Protein AF-A0A7X5WQJ9-F1 (afdb_monomer)

Mean predicted aligned error: 14.43 Å

Solvent-accessible surface area (backbone atoms only — not comparable to full-atom values): 5707 Å² total; per-residue (Å²): 127,61,80,89,72,81,58,79,88,80,57,68,65,79,74,71,46,84,78,75,80,83,66,74,75,75,74,74,73,67,89,59,76,87,72,59,87,83,62,52,69,70,40,80,42,80,42,97,90,77,42,73,28,31,31,67,42,80,45,80,44,73,56,96,90,42,78,42,55,22,42,35,31,39,42,85,85,89,45,73,45,77,44,80,112

pLDDT: mean 82.67, std 13.86, range [51.97, 97.69]

Sequence (85 aa):
MSPEFGIGVVGEQQIAGRRRAHRTARRRLGAADPGYKDLEPGDYVVHHHHGIGRFEGLVHRDIAGVERDYLLVAYHGEDRLYVPT

Secondary structure (DSSP, 8-state):
--GGG------HHHHH--------------S---S-T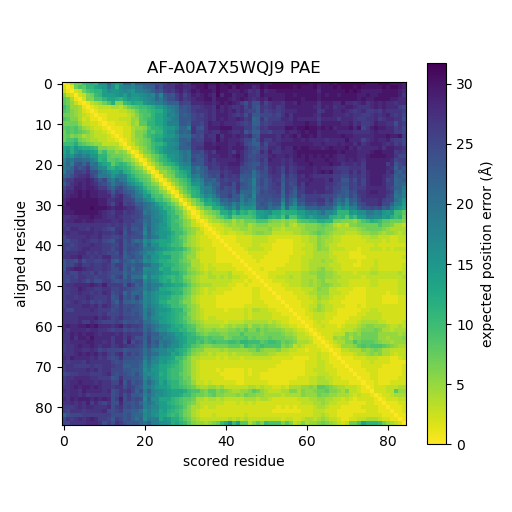TPPTT-EEEETTTEEEEEEEEEEEEETTEEEEEEEEE-STT-EEEEE-

Radius of gyration: 26.14 Å; Cα contacts (8 Å, |Δi|>4): 99; chains: 1; bounding box: 27×78×36 Å

Structure (mmCIF, N/CA/C/O backbone):
data_AF-A0A7X5WQJ9-F1
#
_entry.id   AF-A0A7X5WQJ9-F1
#
loop_
_atom_site.group_PDB
_atom_site.id
_atom_site.type_symbol
_atom_site.label_atom_id
_atom_site.label_alt_id
_atom_site.label_comp_id
_atom_site.label_asym_id
_atom_site.label_entity_id
_atom_site.label_seq_id
_atom_site.pdbx_PDB_ins_code
_atom_site.Cartn_x
_atom_site.Cartn_y
_atom_site.Cartn_z
_atom_site.occupancy
_atom_site.B_iso_or_equiv
_atom_site.auth_seq_id
_atom_site.auth_comp_id
_atom_site.auth_asym_id
_atom_site.auth_atom_id
_atom_site.pdbx_PDB_model_num
ATOM 1 N N . MET A 1 1 ? 4.854 -58.316 -11.529 1.00 55.31 1 MET A N 1
ATOM 2 C CA . MET A 1 1 ? 5.346 -58.938 -12.775 1.00 55.31 1 MET A CA 1
ATOM 3 C C . MET A 1 1 ? 4.952 -60.396 -12.720 1.00 55.31 1 MET A C 1
ATOM 5 O O . MET A 1 1 ? 5.279 -61.033 -11.729 1.00 55.31 1 MET A O 1
ATOM 9 N N . SER A 1 2 ? 4.213 -60.872 -13.716 1.00 51.97 2 SER A N 1
ATOM 10 C CA . SER A 1 2 ? 3.861 -62.286 -13.874 1.00 51.97 2 SER A CA 1
ATOM 11 C C . SER A 1 2 ? 4.999 -62.972 -14.639 1.00 51.97 2 SER A C 1
ATOM 13 O O . SER A 1 2 ? 5.152 -62.696 -15.830 1.00 51.97 2 SER A O 1
ATOM 15 N N . PRO A 1 3 ? 5.862 -63.779 -13.990 1.00 59.47 3 PRO A N 1
ATOM 16 C CA . PRO A 1 3 ? 7.093 -64.292 -14.603 1.00 59.47 3 PRO A CA 1
ATOM 17 C C . PRO A 1 3 ? 6.844 -65.346 -15.688 1.00 59.47 3 PRO A C 1
ATOM 19 O O . PRO A 1 3 ? 7.750 -65.670 -16.446 1.00 59.47 3 PRO A O 1
ATOM 22 N N . GLU A 1 4 ? 5.624 -65.875 -15.772 1.00 61.25 4 GLU A N 1
ATOM 23 C CA . GLU A 1 4 ? 5.271 -66.971 -16.675 1.00 61.25 4 GLU A CA 1
ATOM 24 C C . GLU A 1 4 ? 5.096 -66.555 -18.148 1.00 61.25 4 GLU A C 1
ATOM 26 O O . GLU A 1 4 ? 5.171 -67.406 -19.028 1.00 61.25 4 GLU A O 1
ATOM 31 N N . PHE A 1 5 ? 4.932 -65.258 -18.444 1.00 63.28 5 PHE A N 1
ATOM 32 C CA . PHE A 1 5 ? 4.689 -64.760 -19.811 1.00 63.28 5 PHE A CA 1
ATOM 33 C C . PHE A 1 5 ? 5.831 -63.916 -20.398 1.00 63.28 5 PHE A C 1
ATOM 35 O O . PHE A 1 5 ? 5.695 -63.391 -21.498 1.00 63.28 5 PHE A O 1
ATOM 42 N N . GLY A 1 6 ? 6.953 -63.752 -19.686 1.00 72.69 6 GLY A N 1
ATOM 43 C CA . GLY A 1 6 ? 8.131 -63.027 -20.190 1.00 72.69 6 GLY A CA 1
ATOM 44 C C . GLY A 1 6 ? 7.921 -61.532 -20.480 1.00 72.69 6 GLY A C 1
ATOM 45 O O . GLY A 1 6 ? 8.792 -60.904 -21.077 1.00 72.69 6 GLY A O 1
ATOM 46 N N . ILE A 1 7 ? 6.795 -60.943 -20.062 1.00 74.19 7 ILE A N 1
ATOM 47 C CA . ILE A 1 7 ? 6.468 -59.536 -20.322 1.00 74.19 7 ILE A CA 1
ATOM 48 C C . ILE A 1 7 ? 6.484 -58.737 -19.018 1.00 74.19 7 ILE A C 1
ATOM 50 O O . ILE A 1 7 ? 5.848 -59.089 -18.022 1.00 74.19 7 ILE A O 1
ATOM 54 N N . GLY A 1 8 ? 7.203 -57.616 -19.049 1.00 84.19 8 GLY A N 1
ATOM 55 C CA . GLY A 1 8 ? 7.206 -56.605 -18.001 1.00 84.19 8 GLY A CA 1
ATOM 56 C C . GLY A 1 8 ? 6.413 -55.372 -18.418 1.00 84.19 8 GLY A C 1
ATOM 57 O O . GLY A 1 8 ? 6.629 -54.840 -19.502 1.00 84.19 8 GLY A O 1
ATOM 58 N N . 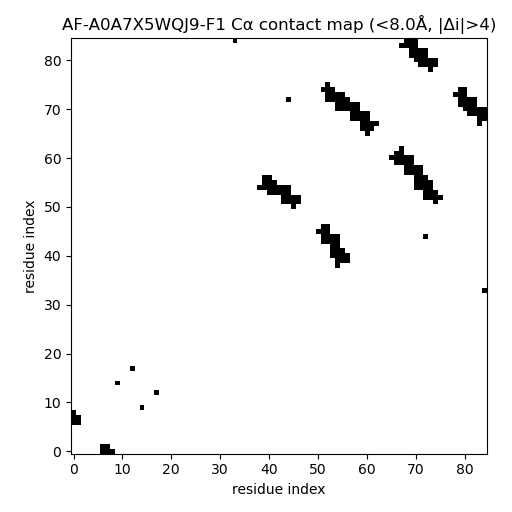VAL A 1 9 ? 5.532 -54.885 -17.543 1.00 80.38 9 VAL A N 1
ATOM 59 C CA . VAL A 1 9 ? 4.897 -53.569 -17.697 1.00 80.38 9 VAL A CA 1
ATOM 60 C C . VAL A 1 9 ? 5.676 -52.560 -16.864 1.00 80.38 9 VAL A C 1
ATOM 62 O O . VAL A 1 9 ? 5.894 -52.775 -15.669 1.00 80.38 9 VAL A O 1
ATOM 65 N N . VAL A 1 10 ? 6.092 -51.470 -17.507 1.00 81.62 10 VAL A N 1
ATOM 66 C CA . VAL A 1 10 ? 6.795 -50.356 -16.870 1.00 81.62 10 VAL A CA 1
ATOM 67 C C . VAL A 1 10 ? 5.992 -49.082 -17.111 1.00 81.62 10 VAL A C 1
ATOM 69 O O . VAL A 1 10 ? 5.818 -48.653 -18.248 1.00 81.62 10 VAL A O 1
ATOM 72 N N . GLY A 1 11 ? 5.476 -48.500 -16.032 1.00 79.94 11 GLY A N 1
ATOM 73 C CA . GLY A 1 11 ? 4.788 -47.213 -16.043 1.00 79.94 11 GLY A CA 1
ATOM 74 C C . GLY A 1 11 ? 5.746 -46.040 -15.835 1.00 79.94 11 GLY A C 1
ATOM 75 O O . GLY A 1 11 ? 6.863 -46.203 -15.344 1.00 79.94 11 GLY A O 1
ATOM 76 N N . GLU A 1 12 ? 5.281 -44.831 -16.151 1.00 80.12 12 GLU A N 1
ATOM 77 C CA . GLU A 1 12 ? 6.063 -43.585 -16.094 1.00 80.12 12 GLU A CA 1
ATOM 78 C C . GLU A 1 12 ? 6.844 -43.408 -14.780 1.00 80.12 12 GLU A C 1
ATOM 80 O O . GLU A 1 12 ? 8.030 -43.097 -14.800 1.00 80.12 12 GLU A O 1
ATOM 85 N N . GLN A 1 13 ? 6.223 -43.691 -13.634 1.00 76.50 13 GLN A N 1
ATOM 86 C CA . GLN A 1 13 ? 6.828 -43.513 -12.306 1.00 76.50 13 GLN A CA 1
ATOM 87 C C . GLN A 1 13 ? 8.054 -44.409 -12.058 1.00 76.50 13 GLN A C 1
ATOM 89 O O . GLN A 1 13 ? 8.905 -44.085 -11.228 1.00 76.50 13 GLN A O 1
ATOM 94 N N . GLN A 1 14 ? 8.148 -45.540 -12.764 1.00 78.12 14 GLN A N 1
ATOM 95 C CA . GLN A 1 14 ? 9.279 -46.468 -12.683 1.00 78.12 14 GLN A CA 1
ATOM 96 C C . GLN A 1 14 ? 10.461 -46.002 -13.548 1.00 78.12 14 GLN A C 1
ATOM 98 O O . GLN A 1 14 ? 11.589 -46.408 -13.288 1.00 78.12 14 GLN A O 1
ATOM 103 N N . ILE A 1 15 ? 10.211 -45.134 -14.537 1.00 76.62 15 ILE A N 1
ATOM 104 C CA . ILE A 1 15 ? 11.227 -44.559 -15.434 1.00 76.62 15 ILE A CA 1
ATOM 105 C C . ILE A 1 15 ? 11.670 -43.185 -14.924 1.00 76.62 15 ILE A C 1
ATOM 107 O O . ILE A 1 15 ? 12.860 -42.911 -14.803 1.00 76.62 15 ILE A O 1
ATOM 111 N N . ALA A 1 16 ? 10.711 -42.318 -14.601 1.00 76.62 16 ALA A N 1
ATOM 112 C CA . ALA A 1 16 ? 10.956 -40.937 -14.197 1.00 76.62 16 ALA A CA 1
ATOM 113 C C . ALA A 1 16 ? 11.411 -40.805 -12.732 1.00 76.62 16 ALA A C 1
ATOM 115 O O . ALA A 1 16 ? 11.930 -39.758 -12.337 1.00 76.62 16 ALA A O 1
ATOM 116 N N . GLY A 1 17 ? 11.227 -41.858 -11.926 1.00 71.50 17 GLY A N 1
ATOM 117 C CA . GLY A 1 17 ? 11.510 -41.853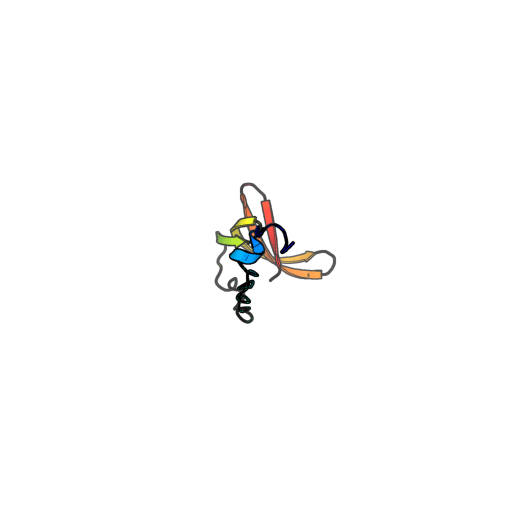 -10.493 1.00 71.50 17 GLY A CA 1
ATOM 118 C C . GLY A 1 17 ? 10.642 -40.857 -9.709 1.00 71.50 17 GLY A C 1
ATOM 119 O O . GLY A 1 17 ? 9.863 -40.077 -10.254 1.00 71.50 17 GLY A O 1
ATOM 120 N N . ARG A 1 18 ? 10.768 -40.850 -8.374 1.00 69.88 18 ARG A N 1
ATOM 121 C CA . ARG A 1 18 ? 10.112 -39.822 -7.549 1.00 69.88 18 ARG A CA 1
ATOM 122 C C . ARG A 1 18 ? 10.775 -38.470 -7.808 1.00 69.88 18 ARG A C 1
ATOM 124 O O . ARG A 1 18 ? 11.924 -38.264 -7.413 1.00 69.88 18 ARG A O 1
ATOM 131 N N . ARG A 1 19 ? 10.028 -37.523 -8.383 1.00 65.38 19 ARG A N 1
ATOM 132 C CA . ARG A 1 19 ? 10.418 -36.107 -8.439 1.00 65.38 19 ARG A CA 1
ATOM 133 C C . ARG A 1 19 ? 10.703 -35.628 -7.012 1.00 65.38 19 ARG A C 1
ATOM 135 O O . ARG A 1 19 ? 9.783 -35.451 -6.215 1.00 65.38 19 ARG A O 1
ATOM 142 N N . ARG A 1 20 ? 11.976 -35.418 -6.664 1.00 65.50 20 ARG A N 1
ATOM 143 C CA . ARG A 1 20 ? 12.309 -34.645 -5.463 1.00 65.50 20 ARG A CA 1
ATOM 144 C C . ARG A 1 20 ? 11.824 -33.230 -5.730 1.00 65.50 20 ARG A C 1
ATOM 146 O O . ARG A 1 20 ? 12.281 -32.595 -6.678 1.00 65.50 20 ARG A O 1
ATOM 153 N N . ALA A 1 21 ? 10.882 -32.751 -4.926 1.00 65.06 21 ALA A N 1
ATOM 154 C CA . ALA A 1 21 ? 10.512 -31.350 -4.956 1.00 65.06 21 ALA A CA 1
ATOM 155 C C . ALA A 1 21 ? 11.760 -30.550 -4.566 1.00 65.06 21 ALA A C 1
ATOM 157 O O . ALA A 1 21 ? 12.101 -30.462 -3.388 1.00 65.06 21 ALA A O 1
ATOM 158 N N . HIS A 1 22 ? 12.469 -29.992 -5.547 1.00 64.44 22 HIS A N 1
ATOM 159 C CA . HIS A 1 22 ? 13.496 -28.993 -5.289 1.00 64.44 22 HIS A CA 1
ATOM 160 C C . HIS A 1 22 ? 12.784 -27.693 -4.915 1.00 64.44 22 HIS A C 1
ATOM 162 O O . HIS A 1 22 ? 12.695 -26.744 -5.692 1.00 64.44 22 HIS A O 1
ATOM 168 N N . ARG A 1 23 ? 12.186 -27.675 -3.724 1.00 63.50 23 ARG A N 1
ATOM 169 C CA . ARG A 1 23 ? 11.657 -26.451 -3.153 1.00 63.50 23 ARG A CA 1
ATOM 170 C C . ARG A 1 23 ? 12.808 -25.808 -2.406 1.00 63.50 23 ARG A C 1
ATOM 172 O O . ARG A 1 23 ? 13.001 -26.055 -1.221 1.00 63.50 23 ARG A O 1
ATOM 179 N N . THR A 1 24 ? 13.586 -24.991 -3.112 1.00 63.31 24 THR A N 1
ATOM 180 C CA . THR A 1 24 ? 14.448 -24.017 -2.450 1.00 63.31 24 THR A CA 1
ATOM 181 C C . THR A 1 24 ? 13.517 -23.191 -1.574 1.00 63.31 24 THR A C 1
ATOM 183 O O . THR A 1 24 ? 12.646 -22.482 -2.086 1.00 63.31 24 THR A O 1
ATOM 186 N N . ALA A 1 25 ? 13.612 -23.346 -0.254 1.00 65.75 25 ALA A N 1
ATOM 187 C CA . ALA A 1 25 ? 12.928 -22.443 0.651 1.00 65.75 25 ALA A CA 1
ATOM 188 C C . ALA A 1 25 ? 13.413 -21.042 0.275 1.00 65.75 25 ALA A C 1
ATOM 190 O O .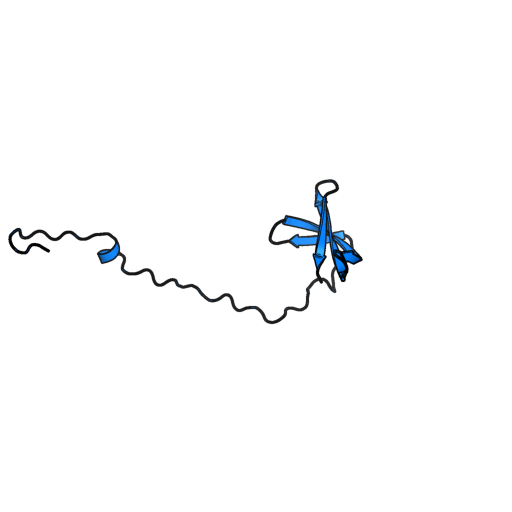 ALA A 1 25 ? 14.604 -20.749 0.399 1.00 65.75 25 ALA A O 1
ATOM 191 N N . ARG A 1 26 ? 12.521 -20.205 -0.276 1.00 65.81 26 ARG A N 1
ATOM 192 C CA . ARG A 1 26 ? 12.822 -18.789 -0.478 1.00 65.81 26 ARG A CA 1
ATOM 193 C C . ARG A 1 26 ? 13.275 -18.287 0.881 1.00 65.81 26 ARG A C 1
ATOM 195 O O . ARG A 1 26 ? 12.488 -18.297 1.829 1.00 65.81 26 ARG A O 1
ATOM 202 N N . ARG A 1 27 ? 14.557 -17.929 0.980 1.00 60.88 27 ARG A N 1
ATOM 203 C CA . ARG A 1 27 ? 15.112 -17.260 2.148 1.00 60.88 27 ARG A CA 1
ATOM 204 C C . ARG A 1 27 ? 14.171 -16.095 2.414 1.00 60.88 27 ARG A C 1
ATOM 206 O O . ARG A 1 27 ? 14.028 -15.237 1.545 1.00 60.88 27 ARG A O 1
ATOM 213 N N . ARG A 1 28 ? 13.464 -16.116 3.550 1.00 62.34 28 ARG A N 1
ATOM 214 C CA . ARG A 1 28 ? 12.783 -14.921 4.043 1.00 62.34 28 ARG A CA 1
ATOM 215 C C . ARG A 1 28 ? 13.914 -13.922 4.216 1.00 62.34 2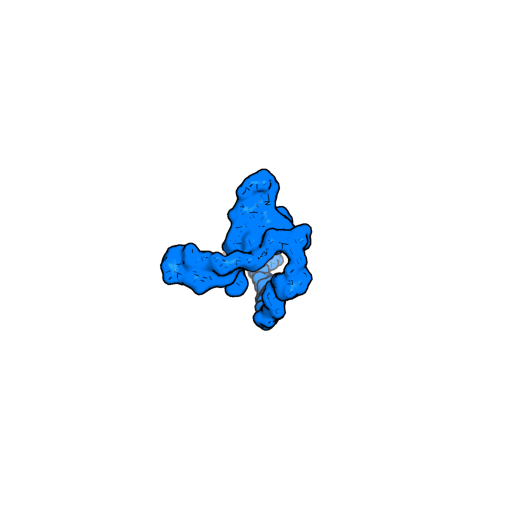8 ARG A C 1
ATOM 217 O O . ARG A 1 28 ? 14.735 -14.092 5.112 1.00 62.34 28 ARG A O 1
ATOM 224 N N . LEU A 1 29 ? 14.055 -13.013 3.253 1.00 60.88 29 LEU A N 1
ATOM 225 C CA . LEU A 1 29 ? 14.923 -11.858 3.399 1.00 60.88 29 LEU A CA 1
ATOM 226 C C . LEU A 1 29 ? 14.448 -11.223 4.705 1.00 60.88 29 LEU A C 1
ATOM 228 O O . LEU A 1 29 ? 13.266 -10.902 4.832 1.00 60.88 29 LEU A O 1
ATOM 232 N N . GLY A 1 30 ? 15.317 -11.271 5.720 1.00 55.38 30 GLY A N 1
ATOM 233 C CA . GLY A 1 30 ? 15.012 -10.781 7.060 1.00 55.38 30 GLY A CA 1
ATOM 234 C C . GLY A 1 30 ? 14.465 -9.370 6.961 1.00 55.38 30 GLY A C 1
ATOM 235 O O . GLY A 1 30 ? 14.895 -8.676 6.046 1.00 55.38 30 GLY A O 1
ATOM 236 N N . ALA A 1 31 ? 13.507 -9.040 7.841 1.00 56.19 31 ALA A N 1
ATOM 237 C CA . ALA A 1 31 ? 12.762 -7.779 7.917 1.00 56.19 31 ALA A CA 1
ATOM 238 C C . ALA A 1 31 ? 13.424 -6.687 7.073 1.00 56.19 31 ALA A C 1
ATOM 240 O O . ALA A 1 31 ? 14.316 -5.982 7.545 1.00 56.19 31 ALA A O 1
ATOM 241 N N . ALA A 1 32 ? 13.076 -6.676 5.782 1.00 56.81 32 ALA A N 1
ATOM 242 C CA . ALA A 1 32 ? 13.613 -5.691 4.872 1.00 56.81 32 ALA A CA 1
ATOM 243 C C . ALA A 1 32 ? 13.168 -4.344 5.427 1.00 56.81 32 ALA A C 1
ATOM 245 O O . ALA A 1 32 ? 12.054 -4.247 5.957 1.00 56.81 32 ALA A O 1
ATOM 246 N N . ASP A 1 33 ? 14.036 -3.336 5.343 1.00 64.31 33 ASP A N 1
ATOM 247 C CA . ASP A 1 33 ? 13.569 -1.972 5.538 1.00 64.31 33 ASP A CA 1
ATOM 248 C C . ASP A 1 33 ? 12.275 -1.814 4.719 1.00 64.31 33 ASP A C 1
ATOM 250 O O . ASP A 1 33 ? 12.237 -2.311 3.586 1.00 64.31 33 ASP A O 1
ATOM 254 N N . PRO A 1 34 ? 11.199 -1.255 5.302 1.00 68.38 34 PRO A N 1
ATOM 255 C CA . PRO A 1 34 ? 9.876 -1.314 4.703 1.00 68.38 34 PRO A CA 1
ATOM 256 C C . PRO A 1 34 ? 9.789 -0.794 3.261 1.00 68.38 34 PRO A C 1
ATOM 258 O O . PRO A 1 34 ? 8.753 -0.960 2.620 1.00 68.38 34 PRO A O 1
ATOM 261 N N . GLY A 1 35 ? 10.840 -0.137 2.754 1.00 78.62 35 GLY A N 1
ATOM 262 C CA . GLY A 1 35 ? 10.992 0.286 1.366 1.00 78.62 35 GLY A CA 1
ATOM 263 C C . GLY A 1 35 ? 10.118 1.482 1.015 1.00 78.62 35 GLY A C 1
ATOM 264 O O . GLY A 1 35 ? 10.366 2.141 0.016 1.00 78.62 35 GLY A O 1
ATOM 265 N N . TYR A 1 36 ? 9.126 1.790 1.853 1.00 81.69 36 TYR A N 1
ATOM 266 C CA . TYR A 1 36 ? 8.229 2.919 1.675 1.00 81.69 36 TYR A CA 1
ATOM 267 C C . TYR A 1 36 ? 8.772 4.236 2.237 1.00 81.69 36 TYR A C 1
ATOM 269 O O . TYR A 1 36 ? 8.191 5.281 1.970 1.00 81.69 36 TYR A O 1
ATOM 277 N N . LYS A 1 37 ? 9.843 4.210 3.043 1.00 87.06 37 LYS A N 1
ATOM 278 C CA . LYS A 1 37 ? 10.378 5.418 3.701 1.00 87.06 37 LYS A CA 1
ATOM 279 C C . LYS A 1 37 ? 10.934 6.442 2.717 1.00 87.06 37 LYS A C 1
ATOM 281 O O . LYS A 1 37 ? 10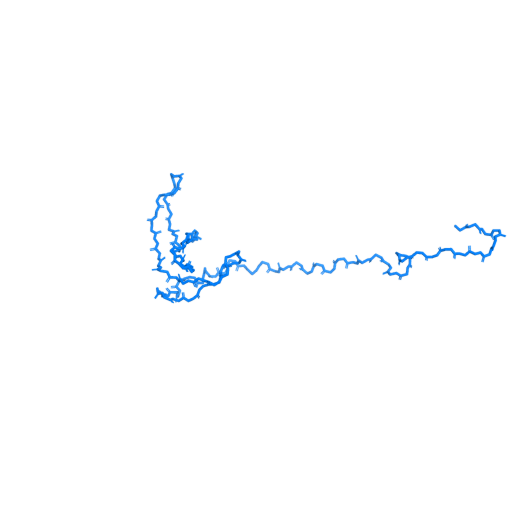.887 7.630 3.010 1.00 87.06 37 LYS A O 1
ATOM 286 N N . ASP A 1 38 ? 11.422 5.963 1.580 1.00 89.00 38 ASP A N 1
ATOM 287 C CA . ASP A 1 38 ? 12.003 6.789 0.525 1.00 89.00 38 ASP A CA 1
ATOM 288 C C . ASP A 1 38 ? 10.987 7.113 -0.586 1.00 89.00 38 ASP A C 1
ATOM 290 O O . ASP A 1 38 ? 11.367 7.698 -1.594 1.00 89.00 38 ASP A O 1
ATOM 294 N N . LEU A 1 39 ? 9.715 6.710 -0.437 1.00 92.62 39 LEU A N 1
ATOM 295 C CA . LEU A 1 39 ? 8.681 6.998 -1.432 1.00 92.62 39 LEU A CA 1
ATOM 296 C C . LEU A 1 39 ? 8.179 8.434 -1.300 1.00 92.62 39 LEU A C 1
ATOM 298 O O . LEU A 1 39 ? 7.766 8.874 -0.223 1.00 92.62 39 LEU A O 1
ATOM 302 N N . GLU A 1 40 ? 8.100 9.117 -2.434 1.00 95.56 40 GLU A N 1
ATOM 303 C CA . GLU A 1 40 ? 7.464 10.419 -2.566 1.00 95.56 40 GLU A CA 1
ATOM 304 C C . GLU A 1 40 ? 6.077 10.274 -3.215 1.00 95.56 40 GLU A C 1
ATOM 306 O O . GLU A 1 40 ? 5.865 9.410 -4.077 1.00 95.56 40 GLU A O 1
ATOM 311 N N . PRO A 1 41 ? 5.082 11.098 -2.829 1.00 96.38 41 PRO A N 1
ATOM 312 C CA . PRO A 1 41 ? 3.786 11.100 -3.494 1.00 96.38 41 PRO A CA 1
ATOM 313 C C . PRO A 1 41 ? 3.938 11.266 -5.010 1.00 96.38 41 PRO A C 1
ATOM 315 O O . PRO A 1 41 ? 4.520 12.230 -5.503 1.00 96.38 41 PRO A O 1
ATOM 318 N N . GLY A 1 42 ? 3.373 10.325 -5.757 1.00 96.25 42 GLY A N 1
ATOM 319 C CA . GLY A 1 42 ? 3.498 10.236 -7.202 1.00 96.25 42 GLY A CA 1
ATOM 320 C C . GLY A 1 42 ? 4.370 9.079 -7.687 1.00 96.25 42 GLY A C 1
ATOM 321 O O . GLY A 1 42 ? 4.257 8.750 -8.873 1.00 96.25 42 GLY A O 1
ATOM 322 N N . ASP A 1 43 ? 5.153 8.447 -6.812 1.00 96.94 43 ASP A N 1
ATOM 323 C CA . ASP A 1 43 ? 5.974 7.283 -7.142 1.00 96.94 43 ASP A CA 1
ATOM 324 C C . ASP A 1 43 ? 5.136 6.052 -7.493 1.00 96.94 43 ASP A C 1
ATOM 326 O O . ASP A 1 43 ? 4.031 5.840 -6.983 1.00 96.94 43 ASP A O 1
ATOM 330 N N . TYR A 1 44 ? 5.675 5.209 -8.375 1.00 95.88 44 TYR A N 1
ATOM 331 C CA . TYR A 1 44 ? 5.039 3.950 -8.747 1.00 95.88 44 TYR A CA 1
ATOM 332 C C . TYR A 1 44 ? 5.383 2.840 -7.757 1.00 95.88 44 TYR A C 1
ATOM 334 O O . TYR A 1 44 ? 6.546 2.600 -7.440 1.00 95.88 44 TYR A O 1
ATOM 342 N N . VAL A 1 45 ? 4.360 2.100 -7.339 1.00 94.00 45 VAL A N 1
ATOM 343 C CA . VAL A 1 45 ? 4.469 0.979 -6.402 1.00 94.00 45 VAL A CA 1
ATOM 344 C C . VAL A 1 45 ? 3.881 -0.269 -7.042 1.00 94.00 45 VAL A C 1
ATOM 346 O O . VAL A 1 45 ? 2.853 -0.213 -7.714 1.00 94.00 45 VAL A O 1
ATOM 349 N N . VAL A 1 46 ? 4.516 -1.419 -6.817 1.00 94.12 46 VAL A N 1
ATOM 350 C CA . VAL A 1 46 ? 4.008 -2.716 -7.276 1.00 94.12 46 VAL A CA 1
ATOM 351 C C . VAL A 1 46 ? 3.433 -3.485 -6.096 1.00 94.12 46 VAL A C 1
ATOM 353 O O . VAL A 1 46 ? 4.164 -3.956 -5.226 1.00 94.12 46 VAL A O 1
ATOM 356 N N . HIS A 1 47 ? 2.118 -3.673 -6.094 1.00 91.81 47 HIS A N 1
ATOM 357 C CA . HIS A 1 47 ? 1.449 -4.557 -5.156 1.00 91.81 47 HIS A CA 1
ATOM 358 C C . HIS A 1 47 ? 1.288 -5.957 -5.756 1.00 91.81 47 HIS A C 1
ATOM 360 O O . HIS A 1 47 ? 0.742 -6.131 -6.843 1.00 91.81 47 HIS A O 1
ATOM 366 N N . HIS A 1 48 ? 1.691 -6.984 -5.010 1.00 90.12 48 HIS A N 1
ATOM 367 C CA . HIS A 1 48 ? 1.692 -8.378 -5.470 1.00 90.12 48 HIS A CA 1
ATOM 368 C C . HIS A 1 48 ? 0.342 -8.903 -5.996 1.00 90.12 48 HIS A C 1
ATOM 370 O O . HIS A 1 48 ? 0.334 -9.747 -6.888 1.00 90.12 48 HIS A O 1
ATOM 376 N N . HIS A 1 49 ? -0.784 -8.422 -5.458 1.00 91.56 49 HIS A N 1
ATOM 377 C CA . HIS A 1 49 ? -2.128 -8.807 -5.914 1.00 91.56 49 HIS A CA 1
ATOM 378 C C . HIS A 1 49 ? -2.784 -7.822 -6.886 1.00 91.56 49 HIS A C 1
ATOM 380 O O . HIS A 1 49 ? -3.639 -8.240 -7.657 1.00 91.56 49 HIS A O 1
ATOM 386 N N . HIS A 1 50 ? -2.411 -6.540 -6.850 1.00 91.50 50 HIS A N 1
ATOM 387 C CA . HIS A 1 50 ? -3.146 -5.478 -7.556 1.00 91.50 50 HIS A CA 1
ATOM 388 C C . HIS A 1 50 ? -2.354 -4.884 -8.731 1.00 91.50 50 HIS A C 1
ATOM 390 O O . HIS A 1 50 ? -2.913 -4.163 -9.548 1.00 91.50 50 HIS A O 1
ATOM 396 N N . GLY A 1 51 ? -1.068 -5.219 -8.865 1.00 93.81 51 GLY A N 1
ATOM 397 C CA . GLY A 1 51 ? -0.216 -4.705 -9.931 1.00 93.81 51 GLY A CA 1
ATOM 398 C C . GLY A 1 51 ? 0.368 -3.334 -9.601 1.00 93.81 51 GLY A C 1
ATOM 399 O O . GLY A 1 51 ? 0.715 -3.063 -8.453 1.00 93.81 51 GLY A O 1
ATOM 400 N N . ILE A 1 52 ? 0.540 -2.501 -10.627 1.00 96.19 52 ILE A N 1
ATOM 401 C CA . ILE A 1 52 ? 1.191 -1.190 -10.522 1.00 96.19 52 ILE A CA 1
ATOM 402 C C . ILE A 1 52 ? 0.157 -0.140 -10.107 1.00 96.19 52 ILE A C 1
ATOM 404 O O . ILE A 1 52 ? -0.861 0.018 -10.779 1.00 96.19 52 ILE A O 1
ATOM 408 N N . GLY A 1 53 ? 0.450 0.589 -9.036 1.00 96.56 53 GLY A N 1
ATOM 409 C CA . GLY A 1 53 ? -0.308 1.749 -8.575 1.00 96.56 53 GLY A CA 1
ATOM 410 C C . GLY A 1 53 ? 0.605 2.945 -8.313 1.00 96.56 53 GLY A C 1
ATOM 411 O O . GLY A 1 53 ? 1.827 2.854 -8.459 1.00 96.56 53 GLY A O 1
ATOM 412 N N . ARG A 1 54 ? 0.007 4.071 -7.930 1.00 97.50 54 ARG A N 1
ATOM 413 C CA . ARG A 1 54 ? 0.699 5.322 -7.619 1.00 97.50 54 ARG A CA 1
ATOM 414 C C . ARG A 1 54 ? 0.558 5.645 -6.137 1.00 97.50 54 ARG A C 1
ATOM 416 O O . ARG A 1 54 ? -0.554 5.655 -5.618 1.00 97.50 54 ARG A O 1
ATOM 423 N N . PHE A 1 55 ? 1.670 5.882 -5.457 1.00 96.88 55 PHE A N 1
ATOM 424 C CA . PHE A 1 55 ? 1.676 6.264 -4.052 1.00 96.88 55 PHE A CA 1
ATOM 425 C C . PHE A 1 55 ? 1.124 7.683 -3.883 1.00 96.88 55 PHE A C 1
ATOM 427 O O . PHE A 1 55 ? 1.569 8.602 -4.563 1.00 96.88 55 PHE A O 1
ATOM 434 N N . GLU A 1 56 ? 0.157 7.870 -2.988 1.00 96.75 56 GLU A N 1
ATOM 435 C CA . GLU A 1 56 ? -0.430 9.183 -2.683 1.00 96.75 56 GLU A CA 1
ATOM 436 C C . GLU A 1 56 ? 0.054 9.752 -1.341 1.00 96.75 56 GLU A C 1
ATOM 438 O O . GLU A 1 56 ? -0.067 10.953 -1.111 1.00 96.75 56 GLU A O 1
ATOM 443 N N . GLY A 1 57 ? 0.617 8.919 -0.459 1.00 95.38 57 GLY A N 1
ATOM 444 C CA . GLY A 1 57 ? 1.124 9.340 0.848 1.00 95.38 57 GLY A CA 1
ATOM 445 C C . GLY A 1 57 ? 0.776 8.377 1.984 1.00 95.38 57 GLY A C 1
ATOM 446 O O . GLY A 1 57 ? 0.117 7.353 1.790 1.00 95.38 57 GLY A O 1
ATOM 447 N N . LEU A 1 58 ? 1.218 8.731 3.192 1.00 94.56 58 LEU A N 1
ATOM 448 C CA . LEU A 1 58 ? 0.801 8.078 4.434 1.00 94.56 58 LEU A CA 1
ATOM 449 C C . LEU A 1 58 ? -0.482 8.717 4.964 1.00 94.56 58 LEU A C 1
ATOM 451 O O . LEU A 1 58 ? -0.623 9.940 4.980 1.00 94.56 58 LEU A O 1
ATOM 455 N N . VAL A 1 59 ? -1.406 7.884 5.428 1.00 94.62 59 VAL A N 1
ATOM 456 C CA . VAL A 1 59 ? -2.677 8.316 6.011 1.00 94.62 59 VAL A CA 1
ATOM 457 C C . VAL A 1 59 ? -2.929 7.602 7.331 1.00 94.62 59 VAL A C 1
ATOM 459 O O . VAL A 1 59 ? -2.940 6.373 7.392 1.00 94.62 59 VAL A O 1
ATOM 462 N N . HIS A 1 60 ? -3.176 8.389 8.376 1.00 94.44 60 HIS A N 1
ATOM 463 C CA . HIS A 1 60 ? -3.597 7.891 9.680 1.00 94.44 60 HIS A CA 1
ATOM 464 C C . HIS A 1 60 ? -5.109 7.643 9.672 1.00 94.44 60 HIS A C 1
ATOM 466 O O . HIS A 1 60 ? -5.883 8.547 9.329 1.00 94.44 60 HIS A O 1
ATOM 472 N N . ARG A 1 61 ? -5.548 6.421 9.991 1.00 91.25 61 ARG A N 1
ATOM 473 C CA . ARG A 1 61 ? -6.970 6.045 9.981 1.00 91.25 61 ARG A CA 1
ATOM 474 C C . ARG A 1 61 ? -7.304 5.048 11.086 1.00 91.25 61 ARG A C 1
ATOM 476 O O . ARG A 1 61 ? -6.575 4.080 11.291 1.00 91.25 61 ARG A O 1
ATOM 483 N N . ASP A 1 62 ? -8.473 5.234 11.694 1.00 92.38 62 ASP A N 1
ATOM 484 C CA . ASP A 1 62 ? -9.175 4.168 12.406 1.00 92.38 62 ASP A CA 1
ATOM 485 C C . ASP A 1 62 ? -9.897 3.277 11.391 1.00 92.38 62 ASP A C 1
ATOM 487 O O . ASP A 1 62 ? -10.762 3.739 10.639 1.00 92.38 62 ASP A O 1
ATOM 491 N N . ILE A 1 63 ? -9.514 2.002 11.335 1.00 84.75 63 ILE A N 1
ATOM 492 C CA . ILE A 1 63 ? -10.211 0.990 10.540 1.00 84.75 63 ILE A CA 1
ATOM 493 C C . ILE A 1 63 ? -10.508 -0.189 11.456 1.00 84.75 63 ILE A C 1
ATOM 495 O O . ILE A 1 63 ? -9.601 -0.785 12.032 1.00 84.75 63 ILE A O 1
ATOM 499 N N . ALA A 1 64 ? -11.793 -0.532 11.570 1.00 86.31 64 ALA A N 1
ATOM 500 C CA . ALA A 1 64 ? -12.280 -1.590 12.453 1.00 86.31 64 ALA A CA 1
ATOM 501 C C . ALA A 1 64 ? -11.882 -1.398 13.936 1.00 86.31 64 ALA A C 1
ATOM 503 O O . ALA A 1 64 ? -11.630 -2.380 14.635 1.00 86.31 64 ALA A O 1
ATOM 504 N N . GLY A 1 65 ? -11.842 -0.146 14.417 1.00 90.06 65 GLY A N 1
ATOM 505 C CA . GLY A 1 65 ? -11.515 0.188 15.808 1.00 90.06 65 GLY A CA 1
ATOM 506 C C . GLY A 1 65 ? -10.027 0.090 16.144 1.00 90.06 65 GLY A C 1
ATOM 507 O O . GLY A 1 65 ? -9.670 -0.043 17.316 1.00 90.06 65 GLY A O 1
ATOM 508 N N . VAL A 1 66 ? -9.165 0.076 15.123 1.00 87.94 66 VAL A N 1
ATOM 509 C CA . VAL A 1 66 ? -7.713 0.100 15.279 1.00 87.94 66 VAL A CA 1
ATOM 510 C C . VAL A 1 66 ? -7.152 1.289 14.507 1.00 87.94 66 VAL A C 1
ATOM 512 O O . VAL A 1 66 ? -7.197 1.317 13.274 1.00 87.94 66 VAL A O 1
ATOM 515 N N . GLU A 1 67 ? -6.563 2.235 15.236 1.00 93.06 67 GLU A N 1
ATOM 516 C CA . GLU A 1 67 ? -5.816 3.348 14.653 1.00 93.06 67 GLU A CA 1
ATOM 517 C C . GLU A 1 67 ? -4.444 2.882 14.166 1.00 93.06 67 GLU A C 1
ATOM 519 O O . GLU A 1 67 ? -3.640 2.331 14.926 1.00 93.06 67 GLU A O 1
ATOM 524 N N . ARG A 1 68 ? -4.192 3.072 12.869 1.00 92.19 68 ARG A N 1
ATOM 525 C CA . ARG A 1 68 ? -2.948 2.696 12.191 1.00 92.19 68 ARG A CA 1
ATOM 526 C C . ARG A 1 68 ? -2.619 3.675 11.072 1.00 92.19 68 ARG A C 1
ATOM 528 O O . ARG A 1 68 ? -3.502 4.331 10.516 1.00 92.19 68 ARG A O 1
ATOM 535 N N . ASP A 1 69 ? -1.344 3.698 10.709 1.00 92.75 69 ASP A N 1
ATOM 536 C CA . ASP A 1 69 ? -0.875 4.338 9.488 1.00 92.75 69 ASP A CA 1
ATOM 537 C 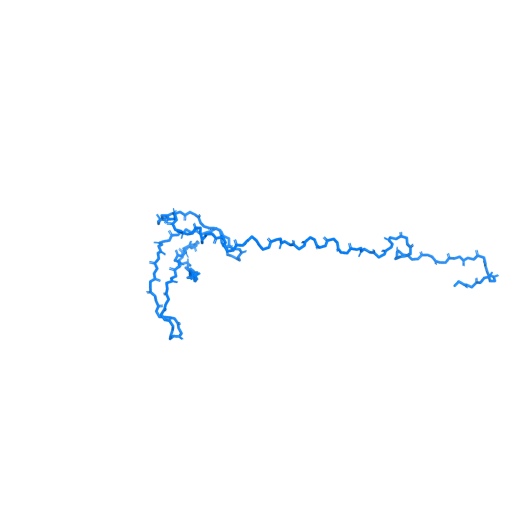C . ASP A 1 69 ? -0.965 3.364 8.307 1.00 92.75 69 ASP A C 1
ATOM 539 O O . ASP A 1 69 ? -0.703 2.162 8.428 1.00 92.75 69 ASP A O 1
ATOM 543 N N . TYR A 1 70 ? -1.360 3.898 7.155 1.00 94.06 70 TYR A N 1
ATOM 544 C CA . TYR A 1 70 ? -1.484 3.153 5.910 1.00 94.06 70 TYR A CA 1
ATOM 545 C C . TYR A 1 70 ? -0.819 3.919 4.769 1.00 94.06 70 TYR A C 1
ATOM 547 O O . TYR A 1 70 ? -0.924 5.143 4.687 1.00 94.06 70 TYR A O 1
ATOM 555 N N . LEU A 1 71 ? -0.194 3.193 3.845 1.00 94.69 71 LEU A N 1
ATOM 556 C CA . LEU A 1 71 ? 0.193 3.726 2.542 1.00 94.69 71 LEU A CA 1
ATOM 557 C C . LEU A 1 71 ? -1.052 3.784 1.661 1.00 94.69 71 LEU A C 1
ATOM 559 O O . LEU A 1 71 ? -1.691 2.755 1.417 1.00 94.69 71 LEU A O 1
ATOM 563 N N . LEU A 1 72 ? -1.381 4.973 1.171 1.00 96.44 72 LEU A N 1
ATOM 564 C CA . LEU A 1 72 ? -2.447 5.162 0.201 1.00 96.44 72 LEU A CA 1
ATOM 565 C C . LEU A 1 72 ? -1.891 4.972 -1.210 1.00 96.44 72 LEU A C 1
ATOM 567 O O . LEU A 1 72 ? -0.958 5.666 -1.615 1.00 96.44 72 LEU A O 1
ATOM 571 N N . VAL A 1 73 ? -2.458 4.023 -1.952 1.00 97.25 73 VAL A N 1
ATOM 572 C CA . VAL A 1 73 ? -2.059 3.721 -3.331 1.00 97.25 73 VAL A CA 1
ATOM 573 C C . VAL A 1 73 ? -3.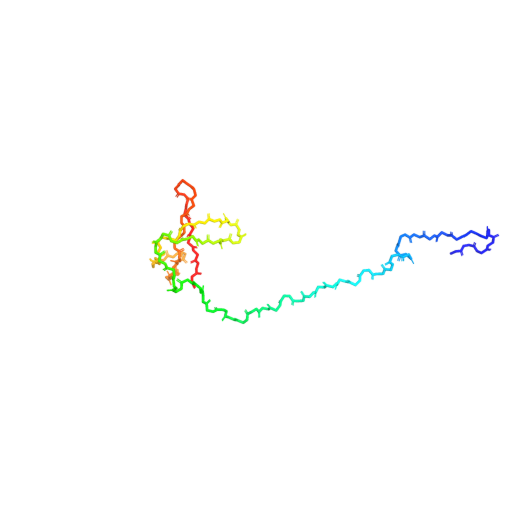271 3.828 -4.249 1.00 97.25 73 VAL A C 1
ATOM 575 O O . VAL A 1 73 ? -4.251 3.106 -4.063 1.00 97.25 73 VAL A O 1
ATOM 578 N N . ALA A 1 74 ? -3.190 4.703 -5.247 1.00 97.69 74 ALA A N 1
ATOM 579 C CA . ALA A 1 74 ? -4.198 4.862 -6.288 1.00 97.69 74 ALA A CA 1
ATOM 580 C C . ALA A 1 74 ? -3.923 3.934 -7.480 1.00 97.69 74 ALA A C 1
ATOM 582 O O . ALA A 1 74 ? -2.776 3.753 -7.900 1.00 97.69 74 ALA A O 1
ATOM 583 N N . TYR A 1 75 ? -4.986 3.368 -8.043 1.00 96.62 75 TYR A N 1
ATOM 584 C CA . TYR A 1 75 ? -4.965 2.570 -9.268 1.00 96.62 75 TYR A CA 1
ATOM 585 C C . TYR A 1 75 ? -5.758 3.280 -10.374 1.00 96.62 75 TYR A C 1
ATOM 587 O O . TYR A 1 75 ? -6.071 4.464 -10.275 1.00 96.62 75 TYR A O 1
ATOM 595 N N . HIS A 1 76 ? -6.019 2.586 -11.481 1.00 93.31 76 HIS A N 1
ATOM 596 C CA . HIS A 1 76 ? -6.763 3.146 -12.604 1.00 93.31 76 HIS A CA 1
ATOM 597 C C . HIS A 1 76 ? -8.175 3.596 -12.187 1.00 93.31 76 HIS A C 1
ATOM 599 O O . HIS A 1 76 ? -8.898 2.853 -11.530 1.00 93.31 76 HIS A O 1
ATOM 605 N N . GLY A 1 77 ? -8.594 4.781 -12.639 1.00 91.75 77 GLY A N 1
ATOM 606 C CA . GLY A 1 77 ? -9.888 5.359 -12.274 1.00 91.75 77 GLY A CA 1
ATOM 607 C C . GLY A 1 77 ? -9.848 5.997 -10.887 1.00 91.75 77 GLY A C 1
ATOM 608 O O . GLY A 1 77 ? -8.983 6.826 -10.623 1.00 91.75 77 GLY A O 1
ATOM 609 N N . GLU A 1 78 ? -10.794 5.623 -10.024 1.00 91.88 78 GLU A N 1
ATOM 610 C CA . GLU A 1 78 ? -10.911 6.143 -8.650 1.00 91.88 78 GLU A CA 1
ATOM 611 C C . GLU A 1 78 ? -10.614 5.075 -7.578 1.00 91.88 78 GLU A C 1
ATOM 613 O O . GLU A 1 78 ? -10.878 5.278 -6.391 1.00 91.88 78 GLU A O 1
ATOM 618 N N . ASP A 1 79 ? -10.040 3.938 -7.984 1.00 95.56 79 ASP A N 1
ATOM 619 C CA . ASP A 1 79 ? -9.721 2.824 -7.092 1.00 95.56 79 ASP A CA 1
ATOM 620 C C . ASP A 1 79 ? -8.531 3.158 -6.182 1.00 95.56 79 ASP A C 1
ATOM 622 O O . ASP A 1 79 ? -7.463 3.578 -6.639 1.00 95.56 79 ASP A O 1
ATOM 626 N N . ARG A 1 80 ? -8.691 2.922 -4.874 1.00 95.75 80 ARG A N 1
ATOM 627 C CA . ARG A 1 80 ? -7.663 3.174 -3.853 1.00 95.75 80 ARG A CA 1
ATOM 628 C C . ARG A 1 80 ? -7.478 1.975 -2.934 1.00 95.75 80 ARG A C 1
ATOM 630 O O . ARG A 1 80 ? -8.443 1.328 -2.533 1.00 95.75 80 ARG A O 1
ATOM 637 N N . LEU A 1 81 ? -6.230 1.721 -2.553 1.00 95.50 81 LEU A N 1
ATOM 638 C CA . LEU A 1 81 ? -5.836 0.669 -1.621 1.00 95.50 81 LEU A CA 1
ATOM 639 C C . LEU A 1 81 ? -5.091 1.270 -0.427 1.00 95.50 81 LEU A C 1
ATOM 641 O O . LEU A 1 81 ? -4.163 2.056 -0.606 1.00 95.50 81 LEU A O 1
ATOM 645 N N . TYR A 1 82 ? -5.465 0.843 0.778 1.00 94.50 82 TYR A N 1
ATOM 646 C CA . TYR A 1 82 ? -4.777 1.169 2.027 1.00 94.50 82 TYR A CA 1
ATOM 647 C C . TYR A 1 82 ? -3.892 -0.013 2.422 1.00 94.50 82 TYR A C 1
ATOM 649 O O . TYR A 1 82 ? -4.395 -1.056 2.843 1.00 94.50 82 TYR A O 1
ATOM 657 N N . VAL A 1 83 ? -2.577 0.126 2.260 1.00 91.75 83 VAL A N 1
ATOM 658 C CA . VAL A 1 83 ? -1.613 -0.923 2.618 1.00 91.75 83 VAL A CA 1
ATOM 659 C C . VAL A 1 83 ? -1.097 -0.653 4.034 1.00 91.75 83 VAL A C 1
ATOM 661 O O . VAL A 1 83 ? -0.543 0.421 4.259 1.00 91.75 83 VAL A O 1
ATOM 664 N N . PRO A 1 84 ? -1.264 -1.578 4.994 1.00 89.69 84 PRO A N 1
ATOM 665 C CA . PRO A 1 84 ? -0.732 -1.398 6.343 1.00 89.69 84 PRO A CA 1
ATOM 666 C C . PRO A 1 84 ? 0.797 -1.283 6.320 1.00 89.69 84 PRO A C 1
ATOM 668 O O . PRO A 1 84 ? 1.453 -2.123 5.695 1.00 89.69 84 PRO A O 1
ATOM 671 N N . THR A 1 85 ? 1.342 -0.272 7.002 1.00 82.38 85 THR A N 1
ATOM 672 C CA . THR A 1 85 ? 2.789 -0.148 7.260 1.00 82.38 85 THR A CA 1
ATOM 673 C C . THR A 1 85 ? 3.251 -0.994 8.435 1.00 82.38 85 THR A C 1
ATOM 675 O O . THR A 1 85 ? 2.455 -1.163 9.392 1.00 82.38 85 THR A O 1
#

Foldseek 3Di:
DPP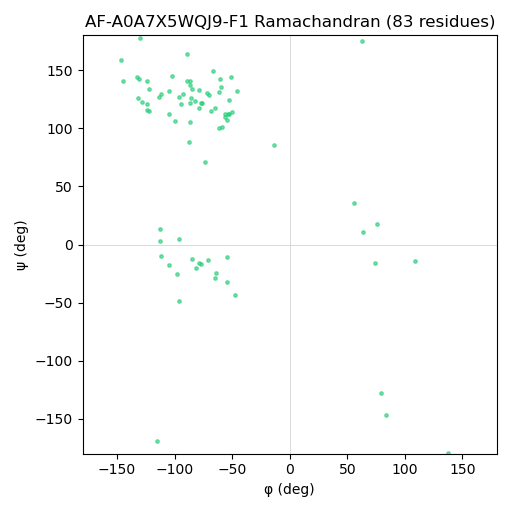PPVDDDDDPCNVVPDPDPPPPPPPPPPPDPPVCPPDDFQDWDQDPPPGIWTWHDWDFDQDPNDTAIFTWTHDPDGDIDTHGD

Nearest PDB structures (foldseek):
  6x50-assembly1_A  TM=7.458E-01  e=2.358E-04  Escherichia coli
  6aca-assembly1_A  TM=8.603E-01  e=1.067E-03  Mycobacterium tuberculosis H37Rv
  6yhz-assembly1_A  TM=8.808E-01  e=4.028E-03  Escherichia coli
  2lqk-assembly1_A  TM=7.785E-01  e=1.443E-03  Thermus thermophilus HB27
  2lt1-assembly1_A  TM=6.996E-01  e=2.320E-02  Myxococcus xanthus